Protein AF-A0A1F3SX73-F1 (afdb_monomer)

Nearest PDB structures (foldseek):
  6i69-assembly1_A  TM=4.722E-01  e=2.188E-01  Thermus thermophilus HB8
  1qjh-assembly1_A-2  TM=4.691E-01  e=2.957E-01  Thermus thermophilus
  7nhn-assembly1_g  TM=5.008E-01  e=1.183E+00  Listeria monocytogenes EGD-e
  7jil-assembly1_k  TM=5.047E-01  e=1.256E+00  Flavobacterium johnsoniae
  3bf4-assembly1_B  TM=3.011E-01  e=3.141E-01  Cupriavidus pinatubonensis JMP134

Solvent-accessible surface area (backbone atoms only — not comparable to full-atom values): 10363 Å² total; per-residue (Å²): 134,87,81,90,85,85,87,85,80,89,83,84,90,87,84,83,89,73,89,76,79,78,85,79,86,84,78,73,85,81,74,90,80,74,75,77,73,78,74,68,79,76,75,86,80,72,76,95,74,82,90,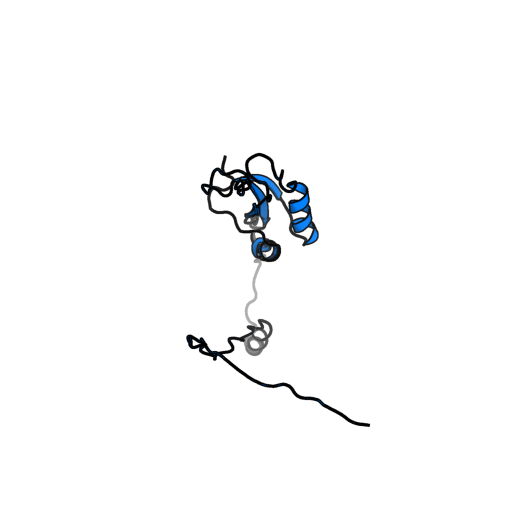80,79,92,74,88,72,74,74,73,77,67,78,72,71,72,58,67,39,48,32,29,35,74,32,72,26,23,29,89,68,77,35,86,40,60,58,64,66,64,58,50,48,56,43,46,74,71,70,46,64,74,78,46,78,45,80,33,53,74,85,64,92,60,68,96,44,77,68,32,61,60,45,44,23,35,34,34,35,26,50,49,90,47,46,73,59,42,41,78,75,66,32,42,76,52,64,91,77,65,75,60,130

Sequence (153 aa):
MIGVVKMFASLSQSQPAIDIGLDTPFELEYDDRTMIKSALQLILIGTFFCGNALGFSGKAASSSSAERAWVMIPDGSKQCGFESGIEIKSSEVILKKAGIRVEKTQKSTDGMMHIQMCGAPTGAVHGFLIDKSQVAEAEKLGFTPAPDGFPFQ

Radius of gyration: 29.28 Å; Cα contacts (8 Å, |Δi|>4): 172; chains: 1; bounding box: 66×60×81 Å

Secondary structure (DSSP, 8-state):
-------------------------------TTSSSSSSTTSSSS----------------------EEEEEEE---BGGGTB----HHHHHHHHHHTT--EEEEEEEE-SSPPP-STTSB--EEEEEEEEGGGHHHHHHTT-EEPPTTPSP-

Foldseek 3Di:
DDDDDDDDDDDDDDDDDDDDDDDDDPPDDPPPPPPPPPVPPPPPPDDDDDDDDDDPPPPPPPVPPQDKFKWKDAQQDWAPGPRPGHDLVVVVVLCVVLVWDFDDKDKAFLPDDWDRDGGTGPRIMIMTITGPVCVVVVVVVVIGTHDPPPPDD

Structure (mmCIF, N/CA/C/O backbone):
data_AF-A0A1F3SX73-F1
#
_entry.id   AF-A0A1F3SX73-F1
#
loop_
_atom_site.group_PDB
_atom_site.id
_atom_site.type_symbol
_atom_site.label_atom_id
_atom_site.label_alt_id
_atom_site.label_comp_id
_atom_site.label_asym_id
_atom_site.label_entity_id
_atom_site.label_seq_id
_atom_site.pdbx_PDB_ins_code
_atom_site.Cartn_x
_atom_site.Cartn_y
_atom_site.Cartn_z
_atom_site.occupancy
_atom_site.B_iso_or_equiv
_atom_site.auth_seq_id
_atom_site.auth_comp_id
_atom_site.auth_asym_id
_atom_site.auth_atom_id
_atom_site.pdbx_PDB_model_num
ATOM 1 N N . MET A 1 1 ? -19.620 -46.251 -40.152 1.00 39.47 1 MET A N 1
ATOM 2 C CA . MET A 1 1 ? -18.337 -46.942 -40.419 1.00 39.47 1 MET A CA 1
ATOM 3 C C . MET A 1 1 ? -17.302 -46.240 -39.546 1.00 39.47 1 MET A C 1
ATOM 5 O O . MET A 1 1 ? -17.115 -45.052 -39.736 1.00 39.47 1 MET A O 1
ATOM 9 N N . ILE A 1 2 ? -16.993 -46.761 -38.352 1.00 40.22 2 ILE A N 1
ATOM 10 C CA . ILE A 1 2 ? -15.900 -47.725 -38.072 1.00 40.22 2 ILE A CA 1
ATOM 11 C C . ILE A 1 2 ? -14.558 -47.122 -38.544 1.00 40.22 2 ILE A C 1
ATOM 13 O O . ILE A 1 2 ? -14.415 -46.872 -39.727 1.00 40.22 2 ILE A O 1
ATOM 17 N N . GLY A 1 3 ? -13.554 -46.859 -37.712 1.00 39.34 3 GLY A N 1
ATOM 18 C CA . GLY A 1 3 ? -13.372 -47.285 -36.339 1.00 39.34 3 GLY A CA 1
ATOM 19 C C . GLY A 1 3 ? -12.133 -46.675 -35.683 1.00 39.34 3 GLY A C 1
ATOM 20 O O . GLY A 1 3 ? -11.320 -45.987 -36.292 1.00 39.34 3 GLY A O 1
ATOM 21 N N . VAL A 1 4 ? -12.075 -46.965 -34.392 1.00 47.00 4 VAL A N 1
ATOM 22 C CA . VAL A 1 4 ? -11.029 -46.713 -33.407 1.00 47.00 4 VAL A CA 1
ATOM 23 C C . VAL A 1 4 ? -9.710 -47.365 -33.835 1.00 47.00 4 VAL A C 1
ATOM 25 O O . VAL A 1 4 ? -9.701 -48.562 -34.116 1.00 47.00 4 VAL A O 1
ATOM 28 N N . VAL A 1 5 ? -8.589 -46.636 -33.776 1.00 46.38 5 VAL A N 1
ATOM 29 C CA . VAL A 1 5 ? -7.265 -47.261 -33.632 1.00 46.38 5 VAL A CA 1
ATOM 30 C C . VAL A 1 5 ? -6.556 -46.690 -32.414 1.00 46.38 5 VAL A C 1
ATOM 32 O O . VAL A 1 5 ? -6.358 -45.493 -32.238 1.00 46.38 5 VAL A O 1
ATOM 35 N N . LYS A 1 6 ? -6.249 -47.649 -31.558 1.00 45.34 6 LYS A N 1
ATOM 36 C CA . LYS A 1 6 ? -5.670 -47.628 -30.232 1.00 45.34 6 LYS A CA 1
ATOM 37 C C . LYS A 1 6 ? -4.156 -47.750 -30.405 1.00 45.34 6 LYS A C 1
ATOM 39 O O . LYS A 1 6 ? -3.714 -48.709 -31.026 1.00 45.34 6 LYS A O 1
ATOM 44 N N . MET A 1 7 ? -3.370 -46.835 -29.845 1.00 40.97 7 MET A N 1
ATOM 45 C CA . MET A 1 7 ? -1.951 -47.085 -29.576 1.00 40.97 7 MET A CA 1
ATOM 46 C C . MET A 1 7 ? -1.646 -46.717 -28.126 1.00 40.97 7 MET A C 1
ATOM 48 O O . MET A 1 7 ? -1.425 -45.566 -27.770 1.00 40.97 7 MET A O 1
ATOM 52 N N . PHE A 1 8 ? -1.717 -47.756 -27.298 1.00 42.19 8 PHE A N 1
ATOM 53 C CA . PHE A 1 8 ? -1.139 -47.864 -25.966 1.00 42.19 8 PHE A CA 1
ATOM 54 C C . PHE A 1 8 ? 0.151 -48.677 -26.109 1.00 42.19 8 PHE A C 1
ATOM 56 O O . PHE A 1 8 ? 0.075 -49.784 -26.636 1.00 42.19 8 PHE A O 1
ATOM 63 N N . ALA A 1 9 ? 1.279 -48.161 -25.619 1.00 39.44 9 ALA A N 1
ATOM 64 C CA . ALA A 1 9 ? 2.431 -48.921 -25.104 1.00 39.44 9 ALA A CA 1
ATOM 65 C C . ALA A 1 9 ? 3.504 -47.909 -24.649 1.00 39.44 9 ALA A C 1
ATOM 67 O O . ALA A 1 9 ? 4.010 -47.161 -25.474 1.00 39.44 9 ALA A O 1
ATOM 68 N N . SER A 1 10 ? 3.705 -47.750 -23.331 1.00 38.31 10 SER A N 1
ATOM 69 C CA . SER A 1 10 ? 4.872 -48.267 -22.569 1.00 38.31 10 SER A CA 1
ATOM 70 C C . SER A 1 10 ? 6.134 -47.406 -22.765 1.00 38.31 10 SER A C 1
ATOM 72 O O . SER A 1 10 ? 6.549 -47.203 -23.893 1.00 38.31 10 SER A O 1
ATOM 74 N N . LEU A 1 11 ? 6.834 -46.871 -21.758 1.00 37.84 11 LEU A N 1
ATOM 75 C CA . LEU A 1 11 ? 7.149 -47.368 -20.413 1.00 37.84 11 LEU A CA 1
ATOM 76 C C . LEU A 1 11 ? 7.835 -46.248 -19.590 1.00 37.84 11 LEU A C 1
ATOM 78 O O . LEU A 1 11 ? 8.370 -45.304 -20.164 1.00 37.84 11 LEU A O 1
ATOM 82 N N . SER A 1 12 ? 7.948 -46.491 -18.277 1.00 44.62 12 SER A N 1
ATOM 83 C CA . SER A 1 12 ? 8.970 -45.969 -17.342 1.00 44.62 12 SER A CA 1
ATOM 84 C C . SER A 1 12 ? 8.568 -44.738 -16.511 1.00 44.62 12 SER A C 1
ATOM 86 O O . SER A 1 12 ? 8.763 -43.602 -16.920 1.00 44.62 12 SER A O 1
ATOM 88 N N . GLN A 1 13 ? 7.838 -44.90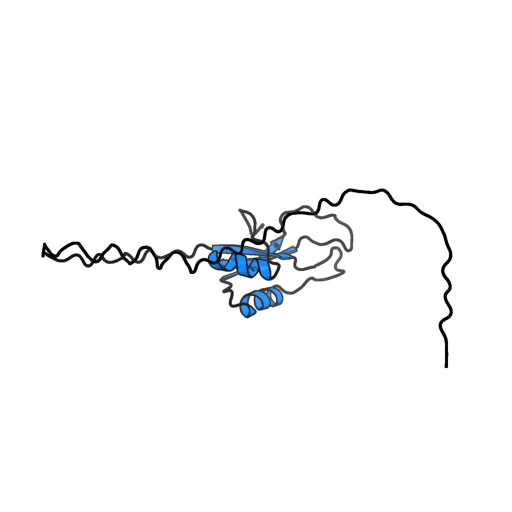1 -15.401 1.00 47.28 13 GLN A N 1
ATOM 89 C CA . GLN A 1 13 ? 8.336 -45.221 -14.042 1.00 47.28 13 GLN A CA 1
ATOM 90 C C . GLN A 1 13 ? 9.427 -44.276 -13.506 1.00 47.28 13 GLN A C 1
ATOM 92 O O . GLN A 1 13 ? 10.609 -44.498 -13.737 1.00 47.28 13 GLN A O 1
ATOM 97 N N . SER A 1 14 ? 9.004 -43.318 -12.672 1.00 46.56 14 SER A N 1
ATOM 98 C CA . SER A 1 14 ? 9.676 -42.966 -11.410 1.00 46.56 14 SER A CA 1
ATOM 99 C C . SER A 1 14 ? 8.733 -42.113 -10.545 1.00 46.56 14 SER A C 1
ATOM 101 O O . SER A 1 14 ? 8.641 -40.900 -10.719 1.00 46.56 14 SER A O 1
ATOM 103 N N . GLN A 1 15 ? 8.003 -42.754 -9.630 1.00 56.44 15 GLN A N 1
ATOM 104 C CA . GLN A 1 15 ? 7.333 -42.093 -8.505 1.00 56.44 15 GLN A CA 1
ATOM 105 C C . GLN A 1 15 ? 8.259 -42.180 -7.286 1.00 56.44 15 GLN A C 1
ATOM 107 O O . GLN A 1 15 ? 8.809 -43.252 -7.031 1.00 56.44 15 GLN A O 1
ATOM 112 N N . PRO A 1 16 ? 8.365 -41.112 -6.491 1.00 46.03 16 PRO A N 1
ATOM 113 C CA . PRO A 1 16 ? 8.327 -41.283 -5.047 1.00 46.03 16 PRO A CA 1
ATOM 114 C C . PRO A 1 16 ? 6.984 -40.791 -4.511 1.00 46.03 16 PRO A C 1
ATOM 116 O O . PRO A 1 16 ? 6.589 -39.640 -4.693 1.00 46.03 16 PRO A O 1
ATOM 119 N N . ALA A 1 17 ? 6.283 -41.724 -3.874 1.00 42.12 17 ALA A N 1
ATOM 120 C CA . ALA A 1 17 ? 5.094 -41.485 -3.085 1.00 42.12 17 ALA A CA 1
ATOM 121 C C . ALA A 1 17 ? 5.410 -40.511 -1.943 1.00 42.12 17 ALA A C 1
ATOM 123 O O . ALA A 1 17 ? 6.343 -40.735 -1.172 1.00 42.12 17 ALA A O 1
ATOM 124 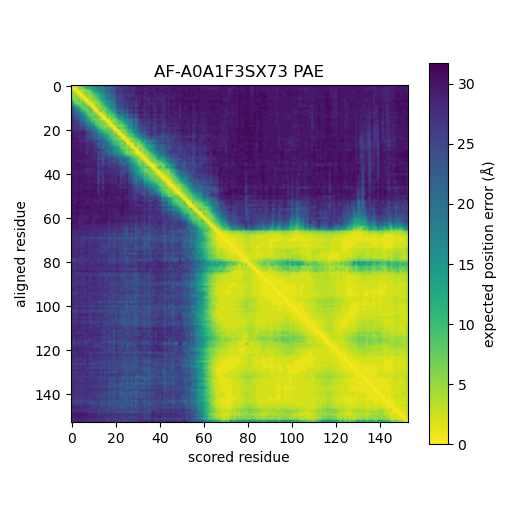N N . ILE A 1 18 ? 4.607 -39.459 -1.829 1.00 52.00 18 ILE A N 1
ATOM 125 C CA . ILE A 1 18 ? 4.401 -38.757 -0.569 1.00 52.00 18 ILE A CA 1
ATOM 126 C C . ILE A 1 18 ? 2.894 -38.777 -0.348 1.00 52.00 18 ILE A C 1
ATOM 128 O O . ILE A 1 18 ? 2.130 -38.250 -1.158 1.00 52.00 18 ILE A O 1
ATOM 132 N N . ASP A 1 19 ? 2.520 -39.499 0.704 1.00 35.56 19 ASP A N 1
ATOM 133 C CA . ASP A 1 19 ? 1.179 -39.676 1.244 1.00 35.56 19 ASP A CA 1
ATOM 134 C C . ASP A 1 19 ? 0.435 -38.343 1.323 1.00 35.56 19 ASP A C 1
ATOM 136 O O . ASP A 1 19 ? 0.786 -37.453 2.101 1.00 35.56 19 ASP A O 1
ATOM 140 N N . ILE A 1 20 ? -0.613 -38.220 0.513 1.00 39.94 20 ILE A N 1
ATOM 141 C CA . ILE A 1 20 ? -1.611 -37.169 0.655 1.00 39.94 20 ILE A CA 1
ATOM 142 C C . ILE A 1 20 ? -2.702 -37.773 1.529 1.00 39.94 20 ILE A C 1
ATOM 144 O O . ILE A 1 20 ? -3.589 -38.474 1.044 1.00 39.94 20 ILE A O 1
ATOM 148 N 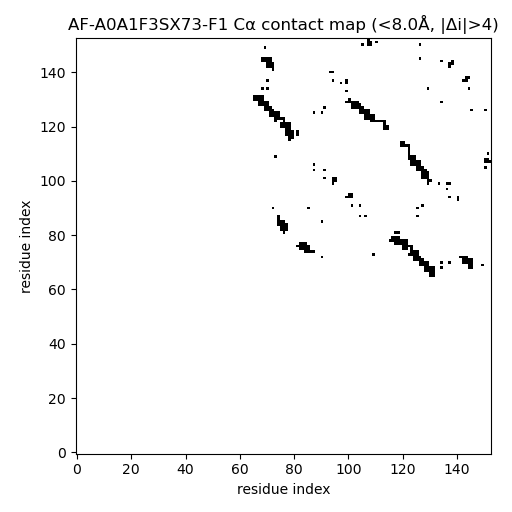N . GLY A 1 21 ? -2.601 -37.520 2.831 1.00 36.94 21 GLY A N 1
ATOM 149 C CA . GLY A 1 21 ? -3.712 -37.684 3.756 1.00 36.94 21 GLY A CA 1
ATOM 150 C C . GLY A 1 21 ? -4.825 -36.701 3.394 1.00 36.94 21 GLY A C 1
ATOM 151 O O . GLY A 1 21 ? -4.872 -35.583 3.897 1.00 36.94 21 GLY A O 1
ATOM 152 N N . LEU A 1 22 ? -5.700 -37.127 2.487 1.00 42.66 22 LEU A N 1
ATOM 153 C CA . LEU A 1 22 ? -7.146 -36.977 2.638 1.00 42.66 22 LEU A CA 1
ATOM 154 C C . LEU A 1 22 ? -7.452 -37.582 4.032 1.00 42.66 22 LEU A C 1
ATOM 156 O O . LEU A 1 22 ? -6.898 -38.620 4.366 1.00 42.66 22 LEU A O 1
ATOM 160 N N . ASP A 1 23 ? -8.143 -36.969 4.985 1.00 39.91 23 ASP A N 1
ATOM 161 C CA . ASP A 1 23 ? -9.482 -36.421 4.913 1.00 39.91 23 ASP A CA 1
ATOM 162 C C . ASP A 1 23 ? -9.673 -35.492 6.125 1.00 39.91 23 ASP A C 1
ATOM 164 O O . ASP A 1 23 ? -9.402 -35.872 7.261 1.00 39.91 23 ASP A O 1
ATOM 168 N N . THR A 1 24 ? -10.181 -34.283 5.925 1.00 51.56 24 THR A N 1
ATOM 169 C CA . THR A 1 24 ? -11.309 -33.774 6.721 1.00 51.56 24 THR A CA 1
ATOM 170 C C . THR A 1 24 ? -11.801 -32.478 6.080 1.00 51.56 24 THR A C 1
ATOM 172 O O . THR A 1 24 ? -11.034 -31.525 5.936 1.00 51.56 24 THR A O 1
ATOM 175 N N . PRO A 1 25 ? -13.077 -32.416 5.677 1.00 45.53 25 PRO A N 1
ATOM 176 C CA . PRO A 1 25 ? -13.709 -31.162 5.313 1.00 45.53 25 PRO A CA 1
ATOM 177 C C . PRO A 1 25 ? -13.892 -30.340 6.592 1.00 45.53 25 PRO A C 1
ATOM 179 O O . PRO A 1 25 ? -14.733 -30.667 7.425 1.00 45.53 25 PRO A O 1
ATOM 182 N N . PHE A 1 26 ? -13.118 -29.270 6.764 1.00 41.28 26 PHE A N 1
ATOM 183 C CA . PHE A 1 26 ? -13.485 -28.202 7.696 1.00 41.28 26 PHE A CA 1
ATOM 184 C C . PHE A 1 26 ? -14.294 -27.145 6.935 1.00 41.28 26 PHE A C 1
ATOM 186 O O . PHE A 1 26 ? -13.899 -25.991 6.811 1.00 41.28 26 PHE A O 1
ATOM 193 N N . GLU A 1 27 ? -15.433 -27.572 6.384 1.00 44.44 27 GLU A N 1
ATOM 194 C CA . GLU A 1 27 ? -16.590 -26.690 6.289 1.00 44.44 27 GLU A CA 1
ATOM 195 C C . GLU A 1 27 ? -17.318 -26.784 7.626 1.00 44.44 27 GLU A C 1
ATOM 197 O O . GLU A 1 27 ? -18.058 -27.728 7.888 1.00 44.44 27 GLU A O 1
ATOM 202 N N . LEU A 1 28 ? -17.101 -25.792 8.483 1.00 40.12 28 LEU A N 1
ATOM 203 C CA . LEU A 1 28 ? -18.162 -25.313 9.355 1.00 40.12 28 LEU A CA 1
ATOM 204 C C . LEU A 1 28 ? -18.256 -23.806 9.175 1.00 40.12 28 LEU A C 1
ATOM 206 O O . LEU A 1 28 ? -17.671 -22.999 9.894 1.00 40.12 28 LEU A O 1
ATOM 210 N N . GLU A 1 29 ? -19.001 -23.483 8.128 1.00 48.03 29 GLU A N 1
ATOM 211 C CA . GLU A 1 29 ? -19.823 -22.296 7.980 1.00 48.03 29 GLU A CA 1
ATOM 212 C C . GLU A 1 29 ? -20.476 -21.948 9.334 1.00 48.03 29 GLU A C 1
ATOM 214 O O . GLU A 1 29 ? -21.386 -22.625 9.814 1.00 48.03 29 GLU A O 1
ATOM 219 N N . TYR A 1 30 ? -19.950 -20.923 10.002 1.00 52.94 30 TYR A N 1
ATOM 220 C CA . TYR A 1 30 ? -20.523 -20.368 11.226 1.00 52.94 30 TYR A CA 1
ATOM 221 C C . TYR A 1 30 ? -21.483 -19.238 10.824 1.00 52.94 30 TYR A C 1
ATOM 223 O O . TYR A 1 30 ? -21.100 -18.072 10.732 1.00 52.94 30 TYR A O 1
ATOM 231 N N . ASP A 1 31 ? -22.723 -19.618 10.501 1.00 46.81 31 ASP A N 1
ATOM 232 C CA . ASP A 1 31 ? -23.828 -18.710 10.174 1.00 46.81 31 ASP A CA 1
ATOM 233 C C . ASP A 1 31 ? -24.398 -18.071 11.457 1.00 46.81 31 ASP A C 1
ATOM 235 O O . ASP A 1 31 ? -25.127 -18.678 12.249 1.00 46.81 31 ASP A O 1
ATOM 239 N N . ASP A 1 32 ? -24.038 -16.806 11.670 1.00 59.00 32 ASP A N 1
ATOM 240 C CA . ASP A 1 32 ? -24.368 -15.991 12.845 1.00 59.00 32 ASP A CA 1
ATOM 241 C C . ASP A 1 32 ? -25.788 -15.378 12.775 1.00 59.00 32 ASP A C 1
ATOM 243 O O . ASP A 1 32 ? -26.017 -14.215 13.120 1.00 59.00 32 ASP A O 1
ATOM 247 N N . ARG A 1 33 ? -26.786 -16.125 12.271 1.00 60.12 33 ARG A N 1
ATOM 248 C CA . ARG A 1 33 ? -28.195 -15.666 12.215 1.00 60.12 33 ARG A CA 1
ATOM 249 C C . ARG A 1 33 ? -29.183 -16.498 13.027 1.00 60.12 33 ARG A C 1
ATOM 251 O O . ARG A 1 33 ? -30.377 -16.175 13.036 1.00 60.12 33 ARG A O 1
ATOM 258 N N . THR A 1 34 ? -28.717 -17.486 13.794 1.00 49.03 34 THR A N 1
ATOM 259 C CA . THR A 1 34 ? -29.618 -18.456 14.454 1.00 49.03 34 THR A CA 1
ATOM 260 C C . THR A 1 34 ? -29.538 -18.529 15.982 1.00 49.03 34 THR A C 1
ATOM 262 O O . THR A 1 34 ? -30.185 -19.386 16.572 1.00 49.03 34 THR A O 1
ATOM 265 N N . MET A 1 35 ? -28.838 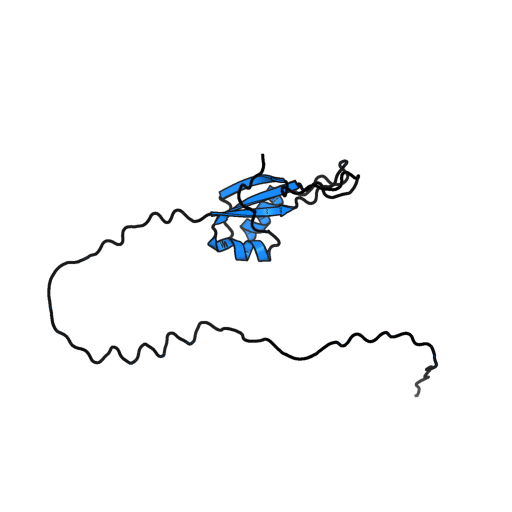-17.610 16.660 1.00 54.44 35 MET A N 1
ATOM 266 C CA . MET A 1 35 ? -28.776 -17.582 18.140 1.00 54.44 35 MET A CA 1
ATOM 267 C C . MET A 1 35 ? -29.644 -16.493 18.804 1.00 54.44 35 MET A C 1
ATOM 269 O O . MET A 1 35 ? -29.823 -16.501 20.017 1.00 54.44 35 MET A O 1
ATOM 273 N N . ILE A 1 36 ? -30.260 -15.582 18.038 1.00 53.38 36 ILE A N 1
ATOM 274 C CA . ILE A 1 36 ? -31.012 -14.438 18.608 1.00 53.38 36 ILE A CA 1
ATOM 275 C C . ILE A 1 36 ? -32.497 -14.776 18.881 1.00 53.38 36 ILE A C 1
ATOM 277 O O . ILE A 1 36 ? -33.200 -14.035 19.562 1.00 53.38 36 ILE A O 1
ATOM 281 N N . LYS A 1 37 ? -33.016 -15.909 18.385 1.00 47.91 37 LYS A N 1
ATOM 282 C CA . LYS A 1 37 ? -34.460 -16.219 18.458 1.00 47.91 37 LYS A CA 1
ATOM 283 C C . LYS A 1 37 ? -34.880 -17.084 19.652 1.00 47.91 37 LYS A C 1
ATOM 285 O O . LYS A 1 37 ? -36.057 -17.067 19.998 1.00 47.91 37 LYS A O 1
ATOM 290 N N . SER A 1 38 ? -33.962 -17.791 20.313 1.00 49.59 38 SER A N 1
ATOM 291 C CA . SER A 1 38 ? -34.296 -18.700 21.427 1.00 49.59 38 SER A CA 1
ATOM 292 C C . SER A 1 38 ? -34.178 -18.070 22.821 1.00 49.59 38 SER A C 1
ATOM 294 O O . SER A 1 38 ? -34.717 -18.620 23.777 1.00 49.59 38 SER A O 1
ATOM 296 N N . ALA A 1 39 ? -33.569 -16.886 22.952 1.00 49.53 39 ALA A N 1
ATOM 297 C CA . ALA A 1 39 ? -33.518 -16.140 24.217 1.00 49.53 39 ALA A CA 1
ATOM 298 C C . ALA A 1 39 ? -34.734 -15.211 24.441 1.00 49.53 39 ALA A C 1
ATOM 300 O O . ALA A 1 39 ? -34.894 -14.642 25.519 1.00 49.53 39 ALA A O 1
ATOM 301 N N . LEU A 1 40 ? -35.616 -15.062 23.443 1.00 49.19 40 LEU A N 1
ATOM 302 C CA . LEU A 1 40 ? -36.735 -14.109 23.477 1.00 49.19 40 LEU A CA 1
ATOM 303 C C . LEU A 1 40 ? -38.007 -14.654 24.160 1.00 49.19 40 LEU A C 1
ATOM 305 O O . LEU A 1 40 ? -38.954 -13.904 24.377 1.00 49.19 40 LEU A O 1
ATOM 309 N N . GLN A 1 41 ? -38.060 -15.938 24.530 1.00 52.41 41 GLN A N 1
ATOM 310 C CA . GLN A 1 41 ? -39.288 -16.553 25.064 1.00 52.41 41 GLN A CA 1
ATOM 311 C C . GLN A 1 41 ? -39.415 -16.587 26.597 1.00 52.41 41 GLN A C 1
ATOM 313 O O . GLN A 1 41 ? -40.439 -17.049 27.090 1.00 52.41 41 GLN A O 1
ATOM 318 N N . LEU A 1 42 ? -38.458 -16.054 27.368 1.00 51.97 42 LEU A N 1
ATOM 319 C CA . LEU A 1 42 ? -38.507 -16.116 28.843 1.00 51.97 42 LEU A CA 1
ATOM 320 C C . LEU A 1 42 ? -38.625 -14.764 29.575 1.00 51.97 42 LEU A C 1
ATOM 322 O O . LEU A 1 42 ? -38.495 -14.732 30.793 1.00 51.97 42 LEU A O 1
ATOM 326 N N . ILE A 1 43 ? -38.930 -13.653 28.890 1.00 52.19 43 ILE A N 1
ATOM 327 C CA . ILE A 1 43 ? -39.033 -12.315 29.529 1.00 52.19 43 ILE A CA 1
ATOM 328 C C . ILE A 1 43 ? -40.497 -11.848 29.729 1.00 52.19 43 ILE A C 1
ATOM 330 O O . ILE A 1 43 ? -40.749 -10.788 30.289 1.00 52.19 43 ILE A O 1
ATOM 334 N N . LEU A 1 44 ? -41.505 -12.644 29.344 1.00 50.28 44 LEU A N 1
ATOM 335 C CA . LEU A 1 44 ? -42.920 -12.230 29.437 1.00 50.28 44 LEU A CA 1
ATOM 336 C C . LEU A 1 44 ? -43.636 -12.563 30.761 1.00 50.28 44 LEU A C 1
ATOM 338 O O . LEU A 1 44 ? -44.818 -12.257 30.894 1.00 50.28 44 LEU A O 1
ATOM 342 N N . ILE A 1 45 ? -42.960 -13.132 31.764 1.00 60.91 45 ILE A N 1
ATOM 343 C CA . ILE A 1 45 ? -43.584 -13.453 33.061 1.00 60.91 45 ILE A CA 1
ATOM 344 C C . ILE A 1 45 ? -42.746 -12.843 34.189 1.00 60.91 45 ILE A C 1
ATOM 346 O O . ILE A 1 45 ? -41.926 -13.510 34.809 1.00 60.91 45 ILE A O 1
ATOM 350 N N . GLY A 1 46 ? -42.928 -11.545 34.430 1.00 49.03 46 GLY A N 1
ATOM 351 C CA . GLY A 1 46 ? -42.218 -10.837 35.496 1.00 49.03 46 GLY A CA 1
ATOM 352 C C . GLY A 1 46 ? -42.574 -9.357 35.586 1.00 49.03 46 GLY A C 1
ATOM 353 O O . GLY A 1 46 ? -41.723 -8.515 35.345 1.00 49.03 46 GLY A O 1
ATOM 354 N N . THR A 1 47 ? -43.850 -9.070 35.863 1.00 52.97 47 THR A N 1
ATOM 355 C CA . THR A 1 47 ? -44.366 -7.936 36.669 1.00 52.97 47 THR A CA 1
ATOM 356 C C . THR A 1 47 ? -43.492 -6.670 36.753 1.00 52.97 47 THR A C 1
ATOM 358 O O . THR A 1 47 ? -42.418 -6.675 37.339 1.00 52.97 47 THR A O 1
ATOM 361 N N . PHE A 1 48 ? -43.930 -5.512 36.259 1.00 54.84 48 PHE A N 1
ATOM 362 C CA . PHE A 1 48 ? -45.031 -4.735 36.850 1.00 54.84 48 PHE A CA 1
ATOM 363 C C . PHE A 1 48 ? -44.872 -4.560 38.374 1.00 54.84 48 PHE A C 1
ATOM 365 O O . PHE A 1 48 ? -45.626 -5.162 39.126 1.00 54.84 48 PHE A O 1
ATOM 372 N N . PHE A 1 49 ? -43.899 -3.759 38.830 1.00 44.72 49 PHE A N 1
ATOM 373 C CA . PHE A 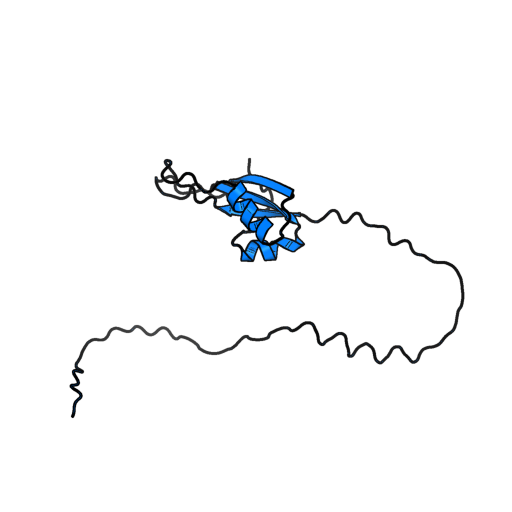1 49 ? -44.046 -2.858 39.988 1.00 44.72 49 PHE A CA 1
ATOM 374 C C . PHE A 1 49 ? -42.844 -1.895 40.118 1.00 44.72 49 PHE A C 1
ATOM 376 O O . PHE A 1 49 ? -41.707 -2.309 39.927 1.00 44.72 49 PHE A O 1
ATOM 383 N N . CYS A 1 50 ? -43.126 -0.634 40.488 1.00 44.94 50 CYS A N 1
ATOM 384 C CA . CYS A 1 50 ? -42.242 0.552 40.573 1.00 44.94 50 CYS A CA 1
ATOM 385 C C . CYS A 1 50 ? -41.737 1.096 39.213 1.00 44.94 50 CYS A C 1
ATOM 387 O O . CYS A 1 50 ? -40.906 0.490 38.562 1.00 44.94 50 CYS A O 1
ATOM 389 N N . GLY A 1 51 ? -42.154 2.251 38.687 1.00 55.09 51 GLY A N 1
ATOM 390 C CA . GLY A 1 51 ? -42.774 3.398 39.339 1.00 55.09 51 GLY A CA 1
ATOM 391 C C . GLY A 1 51 ? -41.773 4.240 40.137 1.00 55.09 51 GLY A C 1
ATOM 392 O O . GLY A 1 51 ? -41.931 4.304 41.345 1.00 55.09 51 GLY A O 1
ATOM 393 N N . ASN A 1 52 ? -40.765 4.867 39.505 1.00 49.47 52 ASN A N 1
ATOM 394 C CA . ASN A 1 52 ? -40.436 6.291 39.713 1.00 49.47 52 ASN A CA 1
ATOM 395 C C . ASN A 1 52 ? -39.267 6.805 38.849 1.00 49.47 52 ASN A C 1
ATOM 397 O O . ASN A 1 52 ? -38.271 6.120 38.659 1.00 49.47 52 ASN A O 1
ATOM 401 N N . ALA A 1 53 ? -39.426 8.065 38.437 1.00 48.28 53 ALA A N 1
ATOM 402 C CA . ALA A 1 53 ? -38.418 9.104 38.214 1.00 48.28 53 ALA A CA 1
ATOM 403 C C . ALA A 1 53 ? -37.191 8.842 37.308 1.00 48.28 53 ALA A C 1
ATOM 405 O O . ALA A 1 53 ? -36.230 8.178 37.671 1.00 48.28 53 ALA A O 1
ATOM 406 N N . LEU A 1 54 ? -37.198 9.562 36.177 1.00 55.03 54 LEU A N 1
ATOM 407 C CA . LEU A 1 54 ? -36.084 10.366 35.654 1.00 55.03 54 LEU A CA 1
ATOM 408 C C . LEU A 1 54 ? -34.688 9.727 35.682 1.00 55.03 54 LEU A C 1
ATOM 410 O O . LEU A 1 54 ? -33.899 9.912 36.603 1.00 55.03 54 LEU A O 1
ATOM 414 N N . GLY A 1 55 ? -34.340 9.114 34.556 1.00 46.16 55 GLY A N 1
ATOM 415 C CA . GLY A 1 55 ? -32.967 8.760 34.234 1.00 46.16 55 GLY A CA 1
ATOM 416 C C . GLY A 1 55 ? -32.776 8.655 32.731 1.00 46.16 55 GLY A C 1
ATOM 417 O O . GLY A 1 55 ? -32.457 7.580 32.233 1.00 46.16 55 GLY A O 1
ATOM 418 N N . PHE A 1 56 ? -32.978 9.753 31.989 1.00 47.94 56 PHE A N 1
ATOM 419 C CA . PHE A 1 56 ? -32.402 9.874 30.647 1.00 47.94 56 PHE A CA 1
ATOM 420 C C . PHE A 1 56 ? -30.884 9.944 30.8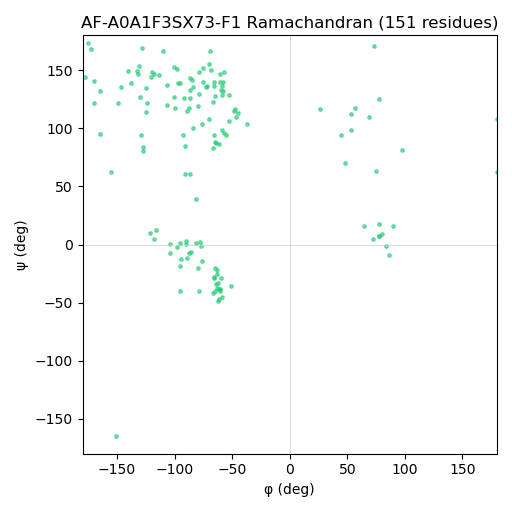34 1.00 47.94 56 PHE A C 1
ATOM 422 O O . PHE A 1 56 ? -30.295 11.016 30.963 1.00 47.94 56 PHE A O 1
ATOM 429 N N . SER A 1 57 ? -30.270 8.768 30.975 1.00 44.22 57 SER A N 1
ATOM 430 C CA . SER A 1 57 ? -28.828 8.600 30.984 1.00 44.22 57 SER A CA 1
ATOM 431 C C . SER A 1 57 ? -28.369 8.974 29.584 1.00 44.22 57 SER A C 1
ATOM 433 O O . SER A 1 57 ? -28.475 8.189 28.640 1.00 44.22 57 SER A O 1
ATOM 435 N N . GLY A 1 58 ? -27.975 10.239 29.432 1.00 46.62 58 GLY A N 1
ATOM 436 C CA . GLY A 1 58 ? -27.301 10.718 28.245 1.00 46.62 58 GLY A CA 1
ATOM 437 C C . GLY A 1 58 ? -26.121 9.795 28.007 1.00 46.62 58 GLY A C 1
ATOM 438 O O . GLY A 1 58 ? -25.144 9.823 28.754 1.00 46.62 58 GLY A O 1
ATOM 439 N N . LYS A 1 59 ? -26.244 8.941 26.988 1.00 45.38 59 LYS A N 1
ATOM 440 C CA . LYS A 1 59 ? -25.131 8.185 26.442 1.00 45.38 59 LYS A CA 1
ATOM 441 C C . LYS A 1 59 ? -24.139 9.240 25.993 1.00 45.38 59 LYS A C 1
ATOM 443 O O . LYS A 1 59 ? -24.346 9.881 24.965 1.00 45.38 59 LYS A O 1
ATOM 448 N N . ALA A 1 60 ? -23.140 9.489 26.839 1.00 42.41 60 ALA A N 1
ATOM 449 C CA . ALA A 1 60 ? -22.011 10.322 26.505 1.00 42.41 60 ALA A CA 1
ATOM 450 C C . ALA A 1 60 ? -21.543 9.820 25.146 1.00 42.41 60 ALA A C 1
ATOM 452 O O . ALA A 1 60 ? -21.185 8.646 25.006 1.00 42.41 60 ALA A O 1
ATOM 453 N N . ALA A 1 61 ? -21.670 10.676 24.133 1.00 43.03 61 ALA A N 1
ATOM 454 C CA . ALA A 1 61 ? -21.034 10.469 22.857 1.00 43.03 61 ALA A CA 1
ATOM 455 C C . ALA A 1 61 ? -19.542 10.463 23.175 1.00 43.03 61 ALA A C 1
ATOM 457 O O . ALA A 1 61 ? -18.886 11.501 23.196 1.00 43.03 61 ALA A O 1
ATOM 458 N N . SER A 1 62 ? -19.038 9.278 23.530 1.00 36.88 62 SER A N 1
ATOM 459 C CA . SER A 1 62 ? -17.650 8.931 23.339 1.00 36.88 62 SER A CA 1
ATOM 460 C C . SER A 1 62 ? -17.397 9.365 21.914 1.00 36.88 62 SER A C 1
ATOM 462 O O . SER A 1 62 ? -18.012 8.844 20.981 1.00 36.88 62 SER A O 1
ATOM 464 N N . SER A 1 63 ? -16.605 10.422 21.764 1.00 45.97 63 SER A N 1
ATOM 465 C CA . SER A 1 63 ? -15.949 10.691 20.509 1.00 45.97 63 SER A CA 1
ATOM 466 C C . SER A 1 63 ? -15.188 9.405 20.240 1.00 45.97 63 SER A C 1
ATOM 468 O O . SER A 1 63 ? -14.122 9.190 20.824 1.00 45.97 63 SER A O 1
ATOM 470 N N . SER A 1 64 ? -15.800 8.495 19.480 1.00 52.84 64 SER A N 1
ATOM 471 C CA . SER A 1 64 ? -15.149 7.295 19.005 1.00 52.84 64 SER A CA 1
ATOM 472 C C . SER A 1 64 ? -14.076 7.843 18.090 1.00 52.84 64 SER A C 1
ATOM 474 O O . SER A 1 64 ? -14.326 8.156 16.926 1.00 52.84 64 SER A O 1
ATOM 476 N N . SER A 1 65 ? -12.925 8.136 18.689 1.00 58.22 65 SER A N 1
ATOM 477 C CA . SER A 1 65 ? -11.698 8.443 17.995 1.00 58.22 65 SER A CA 1
ATOM 478 C C . SER A 1 65 ? -11.489 7.220 17.137 1.00 58.22 65 SER A C 1
ATOM 480 O O . SER A 1 65 ? -11.092 6.184 17.665 1.00 58.22 65 SER A O 1
ATOM 482 N N . ALA A 1 66 ? -11.929 7.322 15.881 1.00 74.31 66 ALA A N 1
ATOM 483 C CA . ALA A 1 66 ? -11.961 6.222 14.943 1.00 74.31 66 ALA A CA 1
ATOM 484 C C . ALA A 1 66 ? -10.595 5.555 15.015 1.00 74.31 66 ALA A C 1
ATOM 486 O O . ALA A 1 66 ? -9.565 6.217 14.835 1.00 74.31 66 ALA A O 1
ATOM 487 N N . GLU A 1 67 ? -10.591 4.296 15.441 1.00 91.50 67 GLU A N 1
ATOM 488 C CA . GLU A 1 67 ? -9.350 3.561 15.538 1.00 91.50 67 GLU A CA 1
ATOM 489 C C . GLU A 1 67 ? -8.863 3.390 14.105 1.00 91.50 67 GLU A C 1
ATOM 491 O O . GLU A 1 67 ? -9.603 2.926 13.238 1.00 91.50 67 GLU A O 1
ATOM 496 N N . ARG A 1 68 ? -7.653 3.863 13.829 1.00 94.31 68 ARG A N 1
ATOM 497 C CA . ARG A 1 68 ? -7.100 3.910 12.480 1.00 94.31 68 ARG A CA 1
ATOM 498 C C . ARG A 1 68 ? -5.935 2.962 12.384 1.00 94.31 68 ARG A C 1
ATOM 500 O O . ARG A 1 68 ? -5.174 2.811 13.338 1.00 94.31 68 ARG A O 1
ATOM 507 N N . ALA A 1 69 ? -5.786 2.378 11.211 1.00 96.25 69 ALA A N 1
ATOM 508 C CA . ALA A 1 69 ? -4.679 1.502 10.896 1.00 96.25 69 ALA A CA 1
ATOM 509 C C . ALA A 1 69 ? -4.076 1.910 9.555 1.00 96.25 69 ALA A C 1
ATOM 511 O O . ALA A 1 69 ? -4.771 2.379 8.648 1.00 96.25 69 ALA A O 1
ATOM 512 N N . TRP A 1 70 ? -2.765 1.738 9.448 1.00 97.62 70 TRP A N 1
ATOM 513 C CA . TRP A 1 70 ? -2.077 1.845 8.175 1.00 97.62 70 TRP A CA 1
ATOM 514 C C . TRP A 1 70 ? -2.164 0.513 7.441 1.00 97.62 70 TRP A C 1
ATOM 516 O O . TRP A 1 70 ? -1.929 -0.545 8.024 1.00 97.62 70 TRP A O 1
ATOM 526 N N . VAL A 1 71 ? -2.464 0.579 6.151 1.00 97.94 71 VAL A N 1
ATOM 527 C CA . VAL A 1 71 ? -2.329 -0.540 5.219 1.00 97.94 71 VAL A CA 1
ATOM 528 C C . VAL A 1 71 ? -1.357 -0.153 4.117 1.00 97.94 71 VAL A C 1
ATOM 530 O O . VAL A 1 71 ? -1.264 1.020 3.751 1.00 97.94 71 VAL A O 1
ATOM 533 N N . MET A 1 72 ? -0.621 -1.124 3.594 1.00 97.38 72 MET A N 1
ATOM 534 C CA . MET A 1 72 ? 0.427 -0.913 2.607 1.00 97.38 72 MET A CA 1
ATOM 535 C C . MET A 1 72 ? 0.313 -1.882 1.434 1.00 97.38 72 MET A C 1
ATOM 537 O O . MET A 1 72 ? -0.144 -3.012 1.582 1.00 97.38 72 MET A O 1
ATOM 541 N N . ILE A 1 73 ? 0.743 -1.434 0.260 1.00 97.50 73 ILE A N 1
ATOM 542 C CA . ILE A 1 73 ? 0.860 -2.254 -0.950 1.00 97.50 73 ILE A CA 1
ATOM 543 C C . ILE A 1 73 ? 2.182 -1.911 -1.655 1.00 97.50 73 ILE A C 1
ATOM 545 O O . ILE A 1 73 ? 2.539 -0.727 -1.698 1.00 97.50 73 ILE A O 1
ATOM 549 N N . PRO A 1 74 ? 2.938 -2.890 -2.185 1.00 96.31 74 PRO A N 1
ATOM 550 C CA . PRO A 1 74 ? 4.150 -2.605 -2.951 1.00 96.31 74 PRO A CA 1
ATOM 551 C C . PRO A 1 74 ? 3.834 -1.765 -4.191 1.00 96.31 74 PRO A C 1
ATOM 553 O O . PRO A 1 74 ? 2.840 -2.005 -4.878 1.00 96.31 74 PRO A O 1
ATOM 556 N N . ASP A 1 75 ? 4.693 -0.791 -4.503 1.00 95.38 75 ASP A N 1
ATOM 557 C CA . ASP A 1 75 ? 4.519 0.045 -5.699 1.00 95.38 75 ASP A CA 1
ATOM 558 C C . ASP A 1 75 ? 4.924 -0.682 -6.993 1.00 95.38 75 ASP A C 1
ATOM 560 O O . ASP A 1 75 ? 4.580 -0.238 -8.086 1.00 95.38 75 ASP A O 1
ATOM 564 N N . GLY A 1 76 ? 5.624 -1.814 -6.874 1.00 94.06 76 GLY A N 1
ATOM 565 C CA . GLY A 1 76 ? 6.097 -2.625 -7.997 1.00 94.06 76 GLY A CA 1
ATOM 566 C C . GLY A 1 76 ? 7.336 -2.064 -8.700 1.00 94.06 76 GLY A C 1
ATOM 567 O O . GLY A 1 76 ? 7.738 -2.595 -9.733 1.00 94.06 76 GLY A O 1
ATOM 568 N N . SER A 1 77 ? 7.954 -1.005 -8.172 1.00 95.19 77 SER A N 1
ATOM 569 C CA . SER A 1 77 ? 9.168 -0.437 -8.756 1.00 95.19 77 SER A CA 1
ATOM 570 C C . SER A 1 77 ? 10.372 -1.371 -8.612 1.00 95.19 77 SER A C 1
ATOM 572 O O . SER A 1 77 ? 10.493 -2.151 -7.658 1.00 95.19 77 SER A O 1
ATOM 574 N N . LYS A 1 78 ? 11.291 -1.278 -9.579 1.00 95.44 78 LYS A N 1
ATOM 575 C CA . LYS A 1 78 ? 12.506 -2.100 -9.654 1.00 95.44 78 LYS A CA 1
ATOM 576 C C . LYS A 1 78 ? 13.777 -1.263 -9.570 1.00 95.44 78 LYS A C 1
ATOM 578 O O . LYS A 1 78 ? 13.853 -0.146 -10.084 1.00 95.44 78 LYS A O 1
ATOM 583 N N . GLN A 1 79 ? 14.804 -1.850 -8.962 1.00 94.00 79 GLN A N 1
ATOM 584 C CA . GLN A 1 79 ? 16.146 -1.286 -8.850 1.00 94.00 79 GLN A CA 1
ATOM 585 C C . GLN A 1 79 ? 16.735 -0.964 -10.228 1.00 94.00 79 GLN A C 1
ATOM 587 O O . GLN A 1 79 ? 16.467 -1.663 -11.207 1.00 94.00 79 GLN A O 1
ATOM 592 N N . CYS A 1 80 ? 17.567 0.078 -10.290 1.00 91.69 80 CYS A N 1
ATOM 593 C CA . CYS A 1 80 ? 18.183 0.601 -11.519 1.00 91.69 80 CYS A CA 1
ATOM 594 C C . CYS A 1 80 ? 17.197 1.195 -12.550 1.00 91.69 80 CYS A C 1
ATOM 596 O O . CYS A 1 80 ? 17.576 1.400 -13.699 1.00 91.69 80 CYS A O 1
ATOM 598 N N . GLY A 1 81 ? 15.948 1.493 -12.165 1.00 82.81 81 GLY A N 1
ATOM 599 C CA . GLY A 1 81 ? 15.012 2.253 -13.004 1.00 82.81 81 GLY A CA 1
ATOM 600 C C . GLY A 1 81 ? 14.353 1.460 -14.137 1.00 82.81 81 GLY A C 1
ATOM 601 O O . GLY A 1 81 ? 13.812 2.062 -15.059 1.00 82.81 81 GLY A O 1
ATOM 602 N N . PHE A 1 82 ? 14.371 0.124 -14.073 1.00 83.38 82 PHE A N 1
ATOM 603 C CA . PHE A 1 82 ? 13.703 -0.734 -15.064 1.00 83.38 82 PHE A CA 1
ATOM 604 C C . PHE A 1 82 ? 12.176 -0.592 -15.045 1.00 83.38 82 PHE A C 1
ATOM 606 O O . PHE A 1 82 ? 11.526 -0.790 -16.066 1.00 83.38 82 PHE A O 1
ATOM 613 N N . GLU A 1 83 ? 11.606 -0.259 -13.887 1.00 90.06 83 GLU A N 1
ATOM 614 C CA . GLU A 1 83 ? 10.172 -0.058 -13.711 1.00 90.06 83 GLU A CA 1
ATOM 615 C C . GLU A 1 83 ? 9.958 0.988 -12.615 1.00 90.06 83 GLU A C 1
ATOM 617 O O . GLU A 1 83 ? 10.445 0.823 -11.495 1.00 90.06 83 GLU A O 1
ATOM 622 N N . SER A 1 84 ? 9.266 2.084 -12.937 1.00 86.06 84 SER A N 1
ATOM 623 C CA . SER A 1 84 ? 9.082 3.230 -12.030 1.00 86.06 84 SER A CA 1
ATOM 624 C C . SER A 1 84 ? 8.036 3.000 -10.934 1.00 86.06 84 SER A C 1
ATOM 626 O O . SER A 1 84 ? 7.819 3.884 -10.106 1.00 86.06 84 SER A O 1
ATOM 628 N N . GLY A 1 85 ? 7.399 1.827 -10.925 1.00 91.94 85 GLY A N 1
ATOM 629 C CA . GLY A 1 85 ? 6.271 1.518 -10.057 1.00 91.94 85 GLY A CA 1
ATOM 630 C C . GLY A 1 85 ? 4.983 2.223 -10.480 1.00 91.94 85 GLY A C 1
ATOM 631 O O . GLY A 1 85 ? 4.957 3.083 -11.366 1.00 91.94 85 GLY A O 1
ATOM 632 N N . ILE A 1 86 ? 3.896 1.818 -9.839 1.00 94.94 86 ILE A N 1
ATOM 633 C CA . ILE A 1 86 ? 2.560 2.388 -9.980 1.00 94.94 86 ILE A CA 1
ATOM 634 C C . ILE A 1 86 ? 2.518 3.733 -9.233 1.00 94.94 86 ILE A C 1
ATOM 636 O O . ILE A 1 86 ? 3.240 3.946 -8.263 1.00 94.94 86 ILE A O 1
ATOM 640 N N . GLU A 1 87 ? 1.670 4.670 -9.660 1.00 95.75 87 GLU A N 1
ATOM 641 C CA . GLU A 1 87 ? 1.452 5.911 -8.907 1.00 95.75 87 GLU A CA 1
ATOM 642 C C . GLU A 1 87 ? 0.572 5.652 -7.673 1.00 95.75 87 GLU A C 1
ATOM 644 O O . GLU A 1 87 ? -0.446 4.963 -7.762 1.00 95.75 87 GLU A O 1
ATOM 649 N N . ILE A 1 88 ? 0.889 6.286 -6.539 1.00 96.44 88 ILE A N 1
ATOM 650 C CA . ILE A 1 88 ? 0.118 6.171 -5.288 1.00 96.44 88 ILE A CA 1
ATOM 651 C C . ILE A 1 88 ? -1.384 6.427 -5.470 1.00 96.44 88 ILE A C 1
ATOM 653 O O . ILE A 1 88 ? -2.208 5.737 -4.870 1.00 96.44 88 ILE A O 1
ATOM 657 N N . LYS A 1 89 ? -1.760 7.357 -6.357 1.00 96.69 89 LYS A N 1
ATOM 658 C CA . LYS A 1 89 ? -3.164 7.654 -6.671 1.00 96.69 89 LYS A CA 1
ATOM 659 C C . LYS A 1 89 ? -3.889 6.479 -7.317 1.00 96.69 89 LYS A C 1
ATOM 661 O O . LYS A 1 89 ? -5.073 6.286 -7.063 1.00 96.69 89 LYS A O 1
ATOM 666 N N . SER A 1 90 ? -3.198 5.680 -8.128 1.00 96.62 90 SER A N 1
ATOM 667 C CA . SER A 1 90 ? -3.795 4.499 -8.759 1.00 96.62 90 SER A CA 1
ATOM 668 C C . SER A 1 90 ? -4.140 3.444 -7.709 1.00 96.62 90 SER A C 1
ATOM 670 O O . SER A 1 90 ? -5.241 2.899 -7.737 1.00 96.62 90 SER A O 1
ATOM 672 N N . SER A 1 91 ? -3.254 3.222 -6.732 1.00 96.69 91 SER A N 1
ATOM 673 C CA . SER A 1 91 ? -3.531 2.351 -5.582 1.00 96.69 91 SER A CA 1
ATOM 674 C C . SER A 1 91 ? -4.651 2.910 -4.692 1.00 96.69 91 SER A C 1
ATOM 676 O O . SER A 1 91 ? -5.530 2.164 -4.270 1.00 96.69 91 SER A O 1
ATOM 678 N N . GLU A 1 92 ? -4.692 4.227 -4.468 1.00 97.62 92 GLU A N 1
ATOM 679 C CA . GLU A 1 92 ? -5.763 4.884 -3.704 1.00 97.62 92 GLU A CA 1
ATOM 680 C C . GLU A 1 92 ? -7.146 4.685 -4.348 1.00 97.62 92 GLU A C 1
ATOM 682 O O . GLU A 1 92 ? -8.148 4.477 -3.661 1.00 97.62 92 GLU A O 1
ATOM 687 N N . VAL A 1 93 ? -7.213 4.726 -5.684 1.00 97.94 93 VAL A N 1
ATOM 688 C CA . VAL A 1 93 ? -8.451 4.494 -6.441 1.00 97.94 93 VAL A CA 1
ATOM 689 C C . VAL A 1 93 ? -8.989 3.080 -6.221 1.00 97.94 93 VAL A C 1
ATOM 691 O O . VAL A 1 93 ? -10.208 2.916 -6.201 1.00 97.94 93 VAL A O 1
ATOM 694 N N . ILE A 1 94 ? -8.130 2.074 -6.023 1.00 97.12 94 ILE A N 1
ATOM 695 C CA . ILE A 1 94 ? -8.559 0.695 -5.729 1.00 97.12 94 ILE A CA 1
ATOM 696 C C . ILE A 1 94 ? -9.337 0.659 -4.408 1.00 97.12 94 ILE A C 1
ATOM 698 O O . ILE A 1 94 ? -10.463 0.165 -4.382 1.00 97.12 94 ILE A O 1
ATOM 702 N N . LEU A 1 95 ? -8.795 1.271 -3.349 1.00 97.31 95 LEU A N 1
ATOM 703 C CA . LEU A 1 95 ? -9.461 1.369 -2.043 1.00 97.31 95 LEU A CA 1
ATOM 704 C C . LEU A 1 95 ? -10.780 2.147 -2.142 1.00 97.31 95 LEU A C 1
ATOM 706 O O . LEU A 1 95 ? -11.823 1.680 -1.687 1.00 97.31 95 LEU A O 1
ATOM 710 N N . LYS A 1 96 ? -10.769 3.305 -2.812 1.00 97.56 96 LYS A N 1
ATOM 711 C CA . LYS A 1 96 ? -11.975 4.134 -2.971 1.00 97.56 96 LYS A CA 1
ATOM 712 C C . LYS A 1 96 ? -13.079 3.430 -3.757 1.00 97.56 96 LYS A C 1
ATOM 714 O O . LYS A 1 96 ? -14.250 3.588 -3.423 1.00 97.56 96 LYS A O 1
ATOM 719 N N . LYS A 1 97 ? -12.731 2.651 -4.787 1.00 97.88 97 LYS A N 1
ATOM 720 C CA . LYS A 1 97 ? -13.700 1.856 -5.565 1.00 97.88 97 LYS A CA 1
ATOM 721 C C . LYS A 1 97 ? -14.351 0.749 -4.738 1.00 97.88 97 LYS A C 1
ATOM 723 O O . LYS A 1 97 ? -15.492 0.405 -5.020 1.00 97.88 97 LYS A O 1
ATOM 728 N N . ALA A 1 98 ? -13.658 0.243 -3.723 1.00 96.75 98 ALA A N 1
ATOM 729 C CA . ALA A 1 98 ? -14.214 -0.685 -2.744 1.00 96.75 98 ALA A CA 1
ATOM 730 C C . ALA A 1 98 ? -15.013 0.015 -1.626 1.00 96.75 98 ALA A C 1
ATOM 732 O O . ALA A 1 98 ? -15.512 -0.642 -0.729 1.00 96.75 98 ALA A O 1
ATOM 733 N N . GLY A 1 99 ? -15.158 1.346 -1.652 1.00 96.94 99 GLY A N 1
ATOM 734 C CA . GLY A 1 99 ? -15.867 2.089 -0.604 1.00 96.94 99 GLY A CA 1
ATOM 735 C C . GLY A 1 99 ? -15.040 2.343 0.662 1.00 96.94 99 GLY A C 1
ATOM 736 O O . GLY A 1 99 ? -15.567 2.863 1.647 1.00 96.94 99 GLY A O 1
ATOM 737 N N . ILE 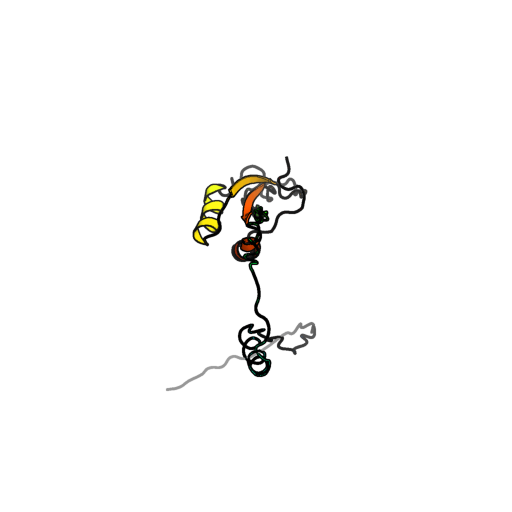A 1 100 ? -13.740 2.041 0.634 1.00 97.38 100 ILE A N 1
ATOM 738 C CA . ILE A 1 100 ? -12.821 2.284 1.747 1.00 97.38 100 ILE A CA 1
ATOM 739 C C . ILE A 1 100 ? -12.429 3.763 1.756 1.00 97.38 100 ILE A C 1
ATOM 741 O O . ILE A 1 100 ? -12.010 4.334 0.740 1.00 97.38 100 ILE A O 1
ATOM 745 N N . ARG A 1 101 ? -12.551 4.408 2.921 1.00 95.81 101 ARG A N 1
ATOM 746 C CA . ARG A 1 101 ? -12.212 5.824 3.083 1.00 95.81 101 ARG A CA 1
ATOM 747 C C . ARG A 1 101 ? -10.742 5.966 3.458 1.00 95.81 101 ARG A C 1
ATOM 749 O O . ARG A 1 101 ? -10.331 5.604 4.554 1.00 95.81 101 ARG A O 1
ATOM 756 N N . VAL A 1 102 ? -9.977 6.585 2.567 1.00 97.12 102 VAL A N 1
ATOM 757 C CA . VAL A 1 102 ? -8.580 6.953 2.816 1.00 97.12 102 VAL A CA 1
ATOM 758 C C . VAL A 1 102 ? -8.517 8.318 3.497 1.00 97.12 102 VAL A C 1
ATOM 760 O O . VAL A 1 102 ? -9.068 9.297 2.991 1.00 97.12 102 VAL A O 1
ATOM 763 N N . GLU A 1 103 ? -7.841 8.393 4.641 1.00 96.12 103 GLU A N 1
ATOM 764 C CA . GLU A 1 103 ? -7.610 9.649 5.361 1.00 96.12 103 GLU A CA 1
ATOM 765 C C . GLU A 1 103 ? -6.261 10.291 5.034 1.00 96.12 103 GLU A C 1
ATOM 767 O O . GLU A 1 103 ? -6.162 11.514 4.925 1.00 96.12 103 GLU A O 1
ATOM 772 N N . LYS A 1 104 ? -5.212 9.472 4.907 1.00 96.44 104 LYS A N 1
ATOM 773 C CA . LYS A 1 104 ? -3.857 9.912 4.559 1.00 96.44 104 LYS A CA 1
ATOM 774 C C . LYS A 1 104 ? -3.210 8.925 3.604 1.00 96.44 104 LYS A C 1
ATOM 776 O O . LYS A 1 104 ? -3.460 7.726 3.673 1.00 96.44 104 LYS A O 1
ATOM 781 N N . THR A 1 105 ? -2.336 9.450 2.760 1.00 96.69 105 THR A N 1
ATOM 782 C CA . THR A 1 105 ? -1.533 8.696 1.797 1.00 96.69 105 THR A CA 1
ATOM 783 C C . THR A 1 105 ? -0.066 9.022 2.020 1.00 96.69 105 THR A C 1
ATOM 785 O O . THR A 1 105 ? 0.276 10.202 2.132 1.00 96.69 105 THR A O 1
ATOM 788 N N . GLN A 1 106 ? 0.806 8.020 2.038 1.00 95.75 106 GLN A N 1
ATOM 789 C CA . GLN A 1 106 ? 2.245 8.235 2.157 1.00 95.75 106 GLN A CA 1
ATOM 790 C C . GLN A 1 106 ? 3.023 7.185 1.370 1.00 95.75 106 GLN A C 1
ATOM 792 O O . GLN A 1 106 ? 2.718 6.000 1.442 1.00 95.75 106 GLN A O 1
ATOM 797 N N . LYS A 1 107 ? 4.049 7.615 0.632 1.00 94.94 107 LYS A N 1
ATOM 798 C CA . LYS A 1 107 ? 5.039 6.701 0.058 1.00 94.94 107 LYS A CA 1
ATOM 799 C C . LYS A 1 107 ? 6.132 6.451 1.098 1.00 94.94 107 LYS A C 1
ATOM 801 O O . LYS A 1 107 ? 6.592 7.400 1.730 1.00 94.94 107 LYS A O 1
ATOM 806 N N . SER A 1 108 ? 6.505 5.194 1.296 1.00 95.31 108 SER A N 1
ATOM 807 C CA . SER A 1 108 ? 7.541 4.771 2.247 1.00 95.31 108 SER A CA 1
ATOM 808 C C . SER A 1 108 ? 8.202 3.488 1.724 1.00 95.31 108 SER A C 1
ATOM 810 O O . SER A 1 108 ? 8.056 3.153 0.545 1.00 95.31 108 SER A O 1
ATOM 812 N N . THR A 1 109 ? 8.932 2.781 2.576 1.00 94.56 109 THR A N 1
ATOM 813 C CA . THR A 1 109 ? 9.492 1.456 2.304 1.00 94.56 109 THR A CA 1
ATOM 814 C C . THR A 1 109 ? 8.782 0.396 3.146 1.00 94.56 109 THR A C 1
ATOM 816 O O . THR A 1 109 ? 8.039 0.720 4.071 1.00 94.56 109 THR A O 1
ATOM 819 N N . ASP A 1 110 ? 8.977 -0.880 2.834 1.00 93.38 110 ASP A N 1
ATOM 820 C CA . ASP A 1 110 ? 8.470 -2.002 3.636 1.00 93.38 110 ASP A CA 1
ATOM 821 C C . ASP A 1 110 ? 9.302 -2.280 4.903 1.00 93.38 110 ASP A C 1
ATOM 823 O O . ASP A 1 110 ? 9.001 -3.208 5.652 1.00 93.38 110 ASP A O 1
ATOM 827 N N . GLY A 1 111 ? 10.340 -1.475 5.160 1.00 92.75 111 GLY A N 1
ATOM 828 C CA . GLY A 1 111 ? 11.239 -1.623 6.307 1.00 92.75 111 GLY A CA 1
ATOM 829 C C . GLY A 1 111 ? 12.191 -2.819 6.206 1.00 92.75 111 GLY A C 1
ATOM 830 O O . GLY A 1 111 ? 12.933 -3.084 7.153 1.00 92.75 111 GLY A O 1
ATOM 831 N N . MET A 1 112 ? 12.199 -3.539 5.080 1.00 91.56 112 MET A N 1
ATOM 832 C CA . MET A 1 112 ? 13.053 -4.703 4.867 1.00 91.56 112 MET A CA 1
ATOM 833 C C . MET A 1 112 ? 14.283 -4.356 4.025 1.00 91.56 112 MET A C 1
ATOM 835 O O . MET A 1 112 ? 14.285 -3.452 3.191 1.00 91.56 112 MET A O 1
ATOM 839 N N . MET A 1 113 ? 15.358 -5.117 4.233 1.00 91.19 113 MET A N 1
ATOM 840 C CA . MET A 1 113 ? 16.546 -5.039 3.387 1.00 91.19 113 MET A CA 1
ATOM 841 C C . MET A 1 113 ? 16.310 -5.816 2.092 1.00 91.19 113 MET A C 1
ATOM 843 O O . MET A 1 113 ? 16.130 -7.033 2.118 1.00 91.19 113 MET A O 1
ATOM 847 N N . HIS A 1 114 ? 16.373 -5.122 0.957 1.00 92.06 114 HIS A N 1
ATOM 848 C CA . HIS A 1 114 ? 16.267 -5.731 -0.372 1.00 92.06 114 HIS A CA 1
ATOM 849 C C . HIS A 1 114 ? 17.635 -5.969 -1.004 1.00 92.06 114 HIS A C 1
ATOM 851 O O . HIS A 1 114 ? 18.598 -5.234 -0.754 1.00 92.06 114 HIS A O 1
ATOM 857 N N . ILE A 1 115 ? 17.714 -6.993 -1.857 1.00 93.62 115 ILE A N 1
ATOM 858 C CA . ILE A 1 115 ? 18.920 -7.287 -2.631 1.00 93.62 115 ILE A CA 1
ATOM 859 C C . ILE A 1 115 ? 19.204 -6.147 -3.618 1.00 93.62 115 ILE A C 1
ATOM 861 O O . ILE A 1 115 ? 18.352 -5.747 -4.408 1.00 93.62 115 ILE A O 1
ATOM 865 N N . GLN A 1 116 ? 20.428 -5.624 -3.580 1.00 92.12 116 GLN A N 1
ATOM 866 C CA . GLN A 1 116 ? 20.846 -4.470 -4.380 1.00 92.12 116 GLN A CA 1
ATOM 867 C C . GLN A 1 116 ? 21.334 -4.915 -5.765 1.00 92.12 116 GLN A C 1
ATOM 869 O O . GLN A 1 116 ? 22.499 -4.746 -6.123 1.00 92.12 116 GLN A O 1
ATOM 874 N N . MET A 1 117 ? 20.444 -5.548 -6.530 1.00 94.38 117 MET A N 1
ATOM 875 C CA . MET A 1 117 ? 20.694 -5.970 -7.909 1.00 94.38 117 MET A CA 1
ATOM 876 C C . MET A 1 117 ? 19.695 -5.318 -8.854 1.00 94.38 117 MET A C 1
ATOM 878 O O . MET A 1 117 ? 18.524 -5.152 -8.519 1.00 94.38 117 MET A O 1
ATOM 882 N N . CYS A 1 118 ? 20.142 -4.976 -10.061 1.00 93.50 118 CYS A N 1
ATOM 883 C CA . CYS A 1 118 ? 19.254 -4.412 -11.068 1.00 93.50 118 CYS A CA 1
ATOM 884 C C . CYS A 1 118 ? 18.112 -5.380 -11.404 1.00 93.50 118 CYS A C 1
ATOM 886 O O . CYS A 1 118 ? 18.336 -6.570 -11.617 1.00 93.50 118 CYS A O 1
ATOM 888 N N . GLY A 1 119 ? 16.885 -4.857 -11.442 1.00 92.00 119 GLY A N 1
ATOM 889 C CA . GLY A 1 119 ? 15.675 -5.652 -11.671 1.00 92.00 119 GLY A CA 1
ATOM 890 C C . GLY A 1 119 ? 15.051 -6.275 -10.416 1.00 92.00 119 GLY A C 1
ATOM 891 O O . GLY A 1 119 ? 13.924 -6.761 -10.503 1.00 92.00 119 GLY A O 1
ATOM 892 N N . ALA A 1 120 ? 15.718 -6.225 -9.258 1.00 94.69 120 ALA A N 1
ATOM 893 C CA . ALA A 1 120 ? 15.117 -6.598 -7.976 1.00 94.69 120 ALA A CA 1
ATOM 894 C C . ALA A 1 120 ? 14.062 -5.562 -7.531 1.00 94.69 120 ALA A C 1
ATOM 896 O O . ALA A 1 120 ? 14.143 -4.402 -7.949 1.00 94.69 120 ALA A O 1
ATOM 897 N N . PRO A 1 121 ? 13.078 -5.938 -6.692 1.00 94.06 121 PRO A N 1
ATOM 898 C CA . PRO A 1 121 ? 12.143 -4.980 -6.107 1.00 94.06 121 PRO A CA 1
ATOM 899 C C . PRO A 1 121 ? 12.874 -3.943 -5.250 1.00 94.06 121 PRO A C 1
ATOM 901 O O . PRO A 1 121 ? 13.890 -4.232 -4.616 1.00 94.06 121 PRO A O 1
ATOM 904 N N . THR A 1 122 ? 12.358 -2.716 -5.234 1.00 94.50 122 THR A N 1
ATOM 905 C CA . THR A 1 122 ? 12.962 -1.634 -4.442 1.00 94.50 122 THR A CA 1
ATOM 906 C C . THR A 1 122 ? 12.606 -1.669 -2.962 1.00 94.50 122 THR A C 1
ATOM 908 O O . THR A 1 122 ? 13.304 -1.048 -2.164 1.00 94.50 122 THR A O 1
ATOM 911 N N . GLY A 1 123 ? 11.522 -2.362 -2.608 1.00 94.12 123 GLY A N 1
ATOM 912 C CA . GLY A 1 123 ? 10.906 -2.275 -1.286 1.00 94.12 123 GLY A CA 1
ATOM 913 C C . GLY A 1 123 ? 10.056 -1.024 -1.087 1.00 94.12 123 GLY A C 1
ATOM 914 O O . GLY A 1 123 ? 9.609 -0.772 0.027 1.00 94.12 123 GLY A O 1
ATOM 915 N N . ALA A 1 124 ? 9.826 -0.216 -2.128 1.00 95.19 124 ALA A N 1
ATOM 916 C CA . ALA A 1 124 ? 8.944 0.938 -2.029 1.00 95.19 124 ALA A CA 1
ATOM 917 C C . ALA A 1 124 ? 7.473 0.502 -1.933 1.00 95.19 124 ALA A C 1
ATOM 919 O O . ALA A 1 124 ? 6.995 -0.370 -2.664 1.00 95.19 124 ALA A O 1
ATOM 920 N N . VAL A 1 125 ? 6.740 1.144 -1.026 1.00 96.94 125 VAL A N 1
ATOM 921 C CA . VAL A 1 125 ? 5.333 0.848 -0.749 1.00 96.94 125 VAL A CA 1
ATOM 922 C C . VAL A 1 125 ? 4.492 2.116 -0.732 1.00 96.94 125 VAL A C 1
ATOM 924 O O . VAL A 1 125 ? 4.956 3.219 -0.422 1.00 96.94 125 VAL A O 1
ATOM 927 N N . HIS A 1 126 ? 3.212 1.941 -1.032 1.00 97.56 126 HIS A N 1
ATOM 928 C CA . HIS A 1 126 ? 2.177 2.938 -0.819 1.00 97.56 126 HIS A CA 1
ATOM 929 C C . HIS A 1 126 ? 1.421 2.620 0.464 1.00 97.56 126 HIS A C 1
ATOM 931 O O . HIS A 1 126 ? 0.772 1.582 0.553 1.00 97.56 126 HIS A O 1
ATOM 937 N N . GLY A 1 127 ? 1.493 3.526 1.431 1.00 97.44 127 GLY A N 1
ATOM 938 C CA . GLY A 1 127 ? 0.758 3.475 2.685 1.00 97.44 127 GLY A CA 1
ATOM 939 C C . GLY A 1 127 ? -0.517 4.310 2.646 1.00 97.44 127 GLY A C 1
ATOM 940 O O . GLY A 1 127 ? -0.518 5.449 2.166 1.00 97.44 127 GLY A O 1
ATOM 941 N N . PHE A 1 128 ? -1.585 3.765 3.220 1.00 98.00 128 PHE A N 1
ATOM 942 C CA . PHE A 1 128 ? -2.891 4.402 3.350 1.00 98.00 128 PHE A CA 1
ATOM 943 C C . PHE A 1 128 ? -3.387 4.297 4.789 1.00 98.00 128 PHE A C 1
ATOM 945 O O . PHE A 1 128 ? -3.442 3.203 5.347 1.00 98.00 128 PHE A O 1
ATOM 952 N N . LEU A 1 129 ? -3.750 5.430 5.390 1.00 97.56 129 LEU A N 1
ATOM 953 C CA . LEU A 1 129 ? -4.392 5.462 6.701 1.00 97.56 129 LEU A CA 1
ATOM 954 C C . LEU A 1 129 ? -5.898 5.320 6.499 1.00 97.56 129 LEU A C 1
ATOM 956 O O . LEU A 1 129 ? -6.516 6.184 5.867 1.00 97.56 129 LEU A O 1
ATOM 960 N N . ILE A 1 130 ? -6.465 4.241 7.027 1.00 97.31 130 ILE A N 1
ATOM 961 C CA . ILE A 1 130 ? -7.884 3.897 6.904 1.00 97.31 130 ILE A CA 1
ATOM 962 C C . ILE A 1 130 ? -8.486 3.605 8.281 1.00 97.31 130 ILE A C 1
ATOM 964 O O . ILE A 1 130 ? -7.770 3.473 9.278 1.00 97.31 130 ILE A O 1
ATOM 968 N N . ASP A 1 131 ? -9.812 3.503 8.337 1.00 96.50 131 ASP A N 1
ATOM 969 C CA . ASP A 1 131 ? -10.498 3.023 9.535 1.00 96.50 131 ASP A CA 1
ATOM 970 C C . ASP A 1 131 ? -10.157 1.545 9.782 1.00 96.50 131 ASP A C 1
ATOM 972 O O . ASP A 1 131 ? -10.155 0.729 8.855 1.00 96.50 131 ASP A O 1
ATOM 976 N N . LYS A 1 132 ? -9.872 1.186 11.036 1.00 95.94 132 LYS A N 1
ATOM 977 C CA . LYS A 1 132 ? -9.476 -0.173 11.418 1.00 95.94 132 LYS A CA 1
ATOM 978 C C . LYS A 1 132 ? -10.547 -1.212 11.073 1.00 95.94 132 LYS A C 1
ATOM 980 O O . LYS A 1 132 ? -10.203 -2.350 10.766 1.00 95.94 132 LYS A O 1
ATOM 985 N N . SER A 1 133 ? -11.826 -0.829 11.051 1.00 95.88 133 SER A N 1
ATOM 986 C CA . SER A 1 133 ? -12.923 -1.716 10.633 1.00 95.88 133 SER A CA 1
ATOM 987 C C . SER A 1 133 ? -12.855 -2.125 9.156 1.00 95.88 133 SER A C 1
ATOM 989 O O . SER A 1 133 ? -13.429 -3.146 8.784 1.00 95.88 133 SER A O 1
ATOM 991 N N . GLN A 1 134 ? -12.128 -1.373 8.321 1.00 96.56 134 GLN A N 1
ATOM 992 C CA . GLN A 1 134 ? -12.016 -1.596 6.874 1.00 96.56 134 GLN A CA 1
ATOM 993 C C . GLN A 1 134 ? -10.748 -2.367 6.472 1.00 96.56 134 GLN A C 1
ATOM 995 O O . GLN A 1 134 ? -10.571 -2.687 5.297 1.00 96.56 134 GLN A O 1
ATOM 1000 N N . VAL A 1 135 ? -9.869 -2.707 7.424 1.00 96.94 135 VAL A N 1
ATOM 1001 C CA . VAL A 1 135 ? -8.600 -3.408 7.143 1.00 96.94 135 VAL A CA 1
ATOM 1002 C C . VAL A 1 135 ? -8.839 -4.754 6.463 1.00 96.94 135 VAL A C 1
ATOM 1004 O O . VAL A 1 135 ? -8.228 -5.026 5.436 1.00 96.94 135 VAL A O 1
ATOM 1007 N N . ALA A 1 136 ? -9.797 -5.544 6.950 1.00 96.81 136 ALA A N 1
ATOM 1008 C CA . ALA A 1 136 ? -10.122 -6.845 6.361 1.00 96.81 136 ALA A CA 1
ATOM 1009 C C . ALA A 1 136 ? -10.644 -6.746 4.913 1.00 96.81 136 ALA A C 1
ATOM 1011 O O . ALA A 1 136 ? -10.540 -7.696 4.139 1.00 96.81 136 ALA A O 1
ATOM 1012 N N . GLU A 1 137 ? -11.236 -5.613 4.525 1.00 97.25 137 GLU A N 1
ATOM 1013 C CA . GLU A 1 137 ? -11.648 -5.372 3.141 1.00 97.25 137 GLU A CA 1
ATOM 1014 C C . GLU A 1 137 ? -10.456 -4.968 2.270 1.00 97.25 137 GLU A C 1
ATOM 1016 O O . GLU A 1 137 ? -10.319 -5.465 1.154 1.00 97.25 137 GLU A O 1
ATOM 1021 N N . ALA A 1 138 ? -9.546 -4.147 2.801 1.00 97.50 138 ALA A N 1
ATOM 1022 C CA . ALA A 1 138 ? -8.293 -3.808 2.132 1.00 97.50 138 ALA A CA 1
ATOM 1023 C C . ALA A 1 138 ? -7.412 -5.050 1.891 1.00 97.50 138 ALA A C 1
ATOM 1025 O O . ALA A 1 138 ? -6.826 -5.190 0.818 1.00 97.50 138 ALA A O 1
ATOM 1026 N N . GLU A 1 139 ? -7.376 -5.993 2.834 1.00 97.88 139 GLU A N 1
ATOM 1027 C CA . GLU A 1 139 ? -6.642 -7.259 2.696 1.00 97.88 139 GLU A CA 1
ATOM 1028 C C . GLU A 1 139 ? -7.130 -8.103 1.519 1.00 97.88 139 GLU A C 1
ATOM 1030 O O . GLU A 1 139 ? -6.326 -8.629 0.748 1.00 97.88 139 GLU A O 1
ATOM 1035 N N . LYS A 1 140 ? -8.447 -8.151 1.289 1.00 97.69 140 LYS A N 1
ATOM 1036 C CA . LYS A 1 140 ? -9.031 -8.836 0.121 1.00 97.69 140 LYS A CA 1
ATOM 1037 C C . LYS A 1 140 ? -8.612 -8.205 -1.209 1.00 97.69 140 LYS A C 1
ATOM 1039 O O . LYS A 1 140 ? -8.670 -8.868 -2.240 1.00 97.69 140 LYS A O 1
ATOM 1044 N N . LEU A 1 141 ? -8.196 -6.939 -1.190 1.00 96.94 141 LEU A N 1
ATOM 1045 C CA . LEU A 1 141 ? -7.689 -6.205 -2.352 1.00 96.94 141 LEU A CA 1
ATOM 1046 C C . LEU A 1 141 ? -6.163 -6.338 -2.515 1.00 96.94 141 LEU A C 1
ATOM 1048 O O . LEU A 1 141 ? -5.608 -5.757 -3.446 1.00 96.94 141 LEU A O 1
ATOM 1052 N N . GLY A 1 142 ? -5.489 -7.087 -1.635 1.00 97.00 142 GLY A N 1
ATOM 1053 C CA . GLY A 1 142 ? -4.041 -7.309 -1.670 1.00 97.00 142 GLY A CA 1
ATOM 1054 C C . GLY A 1 142 ? -3.215 -6.287 -0.886 1.00 97.00 142 GLY A C 1
ATOM 1055 O O . GLY A 1 142 ? -2.007 -6.201 -1.099 1.00 97.00 142 GLY A O 1
ATOM 1056 N N . PHE A 1 143 ? -3.841 -5.504 -0.003 1.00 97.62 143 PHE A N 1
ATOM 1057 C CA . PHE A 1 143 ? -3.121 -4.632 0.926 1.00 97.62 143 PHE A CA 1
ATOM 1058 C C . PHE A 1 143 ? -2.758 -5.401 2.196 1.00 97.62 143 PHE A C 1
ATOM 1060 O O . PHE A 1 143 ? -3.551 -6.185 2.700 1.00 97.62 143 PHE A O 1
ATOM 1067 N N . THR A 1 144 ? -1.589 -5.132 2.757 1.00 97.12 144 THR A N 1
ATOM 1068 C CA . THR A 1 144 ? -1.140 -5.742 4.012 1.00 97.12 144 THR A CA 1
ATOM 1069 C C . THR A 1 144 ? -1.217 -4.705 5.131 1.00 97.12 144 THR A C 1
ATOM 1071 O O . THR A 1 144 ? -0.824 -3.558 4.902 1.00 97.12 144 THR A O 1
ATOM 1074 N N . PRO A 1 145 ? -1.692 -5.039 6.342 1.00 96.62 145 PRO A N 1
ATOM 1075 C CA . PRO A 1 145 ? -1.590 -4.136 7.485 1.00 96.62 145 PRO A CA 1
ATOM 1076 C C . PRO A 1 145 ? -0.123 -3.797 7.771 1.00 96.62 145 PRO A C 1
ATOM 1078 O O . PRO A 1 145 ? 0.757 -4.658 7.714 1.00 96.62 145 PRO A O 1
ATOM 1081 N N . ALA A 1 146 ? 0.153 -2.525 8.042 1.00 95.69 146 ALA A N 1
ATOM 1082 C CA . ALA A 1 146 ? 1.509 -2.066 8.299 1.00 95.69 146 ALA A CA 1
ATOM 1083 C C . ALA A 1 146 ? 1.950 -2.414 9.735 1.00 95.69 146 ALA A C 1
ATOM 1085 O O . ALA A 1 146 ? 1.115 -2.417 10.645 1.00 95.69 146 ALA A O 1
ATOM 1086 N N . PRO A 1 147 ? 3.248 -2.679 9.958 1.00 94.12 147 PRO A N 1
ATOM 1087 C CA . PRO A 1 147 ? 3.787 -2.884 11.297 1.00 94.12 147 PRO A CA 1
ATOM 1088 C C . PRO A 1 147 ? 3.784 -1.587 12.120 1.00 94.12 147 PRO A C 1
ATOM 1090 O O . PRO A 1 147 ? 3.652 -0.477 11.590 1.00 94.12 147 PRO A O 1
ATOM 1093 N N . ASP A 1 148 ? 3.993 -1.728 13.427 1.00 91.06 148 ASP A N 1
ATOM 1094 C CA 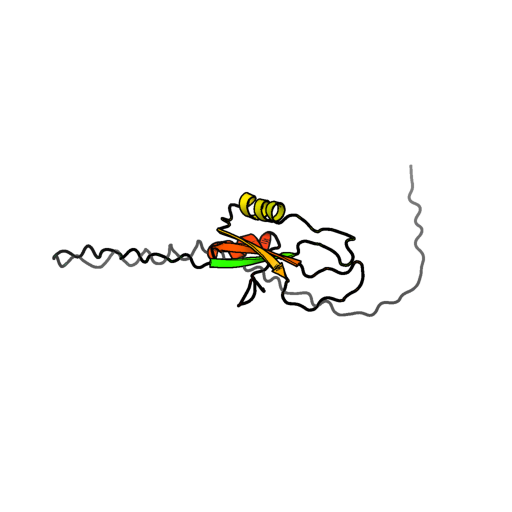. ASP A 1 148 ? 4.129 -0.591 14.335 1.00 91.06 148 ASP A CA 1
ATOM 1095 C C . ASP A 1 148 ? 5.286 0.330 13.912 1.00 91.06 148 ASP A C 1
ATOM 1097 O O . ASP A 1 148 ? 6.355 -0.119 13.498 1.00 91.06 148 ASP A O 1
ATOM 1101 N N . GLY A 1 149 ? 5.074 1.644 14.021 1.00 89.88 149 GLY A N 1
ATOM 1102 C CA . GLY A 1 149 ? 6.066 2.652 13.628 1.00 89.88 149 GLY A CA 1
ATOM 1103 C C . GLY A 1 149 ? 6.073 3.006 12.137 1.00 89.88 149 GLY A C 1
ATOM 1104 O O . GLY A 1 149 ? 6.813 3.904 11.741 1.00 89.88 149 GLY A O 1
ATOM 1105 N N . PHE A 1 150 ? 5.226 2.376 11.318 1.00 91.38 150 PHE A N 1
ATOM 1106 C CA . PHE A 1 150 ? 4.964 2.842 9.959 1.00 91.38 150 PHE A CA 1
ATOM 1107 C C . PHE A 1 150 ? 4.247 4.207 9.983 1.00 91.38 150 PHE A C 1
ATOM 1109 O O . PHE A 1 150 ? 3.335 4.410 10.797 1.00 91.38 150 PHE A O 1
ATOM 1116 N N . PRO A 1 151 ? 4.585 5.150 9.086 1.00 90.44 151 PRO A N 1
ATOM 1117 C CA . PRO A 1 151 ? 5.527 5.051 7.966 1.00 90.44 151 PRO A CA 1
ATOM 1118 C C . PRO A 1 151 ? 6.983 5.306 8.363 1.00 90.44 151 PRO A C 1
ATOM 1120 O O . PRO A 1 151 ? 7.272 6.217 9.136 1.00 90.44 151 PRO A O 1
ATOM 1123 N N . PHE A 1 152 ? 7.900 4.540 7.770 1.00 87.06 152 PHE A N 1
ATOM 1124 C CA . PHE A 1 152 ? 9.337 4.704 7.980 1.00 87.06 152 PHE A CA 1
ATOM 1125 C C . PHE A 1 152 ? 9.838 5.972 7.270 1.00 87.06 152 PHE A C 1
ATOM 1127 O O . PHE A 1 152 ? 9.426 6.252 6.135 1.00 87.06 152 PHE A O 1
ATOM 1134 N N . GLN A 1 153 ? 10.668 6.748 7.973 1.00 70.81 153 GLN A N 1
ATOM 1135 C CA . GLN A 1 153 ? 11.285 7.991 7.498 1.00 70.81 153 GLN A CA 1
ATOM 1136 C C . GLN A 1 153 ? 12.673 7.740 6.920 1.00 70.81 153 GLN A C 1
ATOM 1138 O O . GLN A 1 153 ? 13.410 6.920 7.514 1.00 70.81 153 GLN A O 1
#

pLDDT: mean 74.31, std 23.97, range [35.56, 98.0]

Mean predicted aligned error: 17.71 Å